Protein AF-A0A2S4Z2F0-F1 (afdb_monomer)

Mean predicted aligned error: 7.44 Å

Foldseek 3Di:
DPPPVPVVLLVVLQCLLPDPPPDPVSLVVLVVQLPDPDLSSLLSSLLSCLSSLNPCSVVSVVSSPDDDPPCPPPVSVVSSVVSVVVVVVVVD

Structure (mmCIF, N/CA/C/O backbone):
data_AF-A0A2S4Z2F0-F1
#
_entry.id   AF-A0A2S4Z2F0-F1
#
loop_
_atom_site.group_PDB
_atom_site.id
_atom_site.type_symbol
_atom_site.label_atom_id
_atom_site.label_alt_id
_atom_site.label_comp_id
_atom_site.label_asym_id
_atom_site.label_entity_id
_atom_site.label_seq_id
_atom_site.pdbx_PDB_ins_code
_atom_site.Cartn_x
_atom_site.Cartn_y
_atom_site.Cartn_z
_atom_site.occupancy
_atom_site.B_iso_or_equiv
_atom_site.auth_seq_id
_atom_site.auth_comp_id
_atom_site.auth_asym_id
_atom_site.auth_atom_id
_atom_site.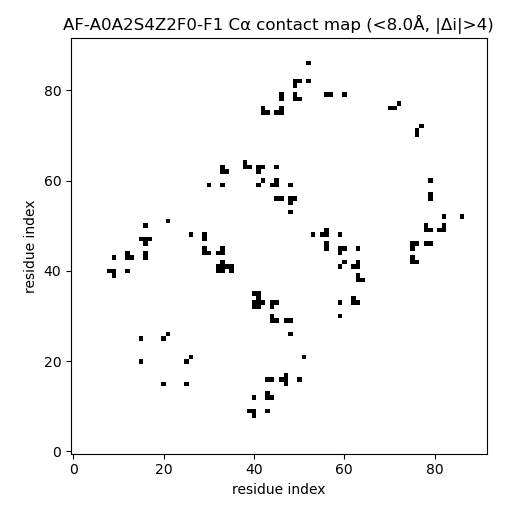pdbx_PDB_model_num
ATOM 1 N N . MET A 1 1 ? 4.920 16.008 -21.155 1.00 41.59 1 MET A N 1
ATOM 2 C CA . MET A 1 1 ? 5.522 16.544 -19.919 1.00 41.59 1 MET A CA 1
ATOM 3 C C . MET A 1 1 ? 4.548 16.240 -18.780 1.00 41.59 1 MET A C 1
ATOM 5 O O . MET A 1 1 ? 3.606 16.991 -18.583 1.00 41.59 1 MET A O 1
ATOM 9 N N . ARG A 1 2 ? 4.665 15.054 -18.165 1.00 45.84 2 ARG A N 1
ATOM 10 C CA . ARG A 1 2 ? 3.788 14.539 -17.086 1.00 45.84 2 ARG A CA 1
ATOM 11 C C . ARG A 1 2 ? 4.635 13.938 -15.948 1.00 45.84 2 ARG A C 1
ATOM 13 O O . ARG A 1 2 ? 4.252 12.963 -15.324 1.00 45.84 2 ARG A O 1
ATOM 20 N N . ASP A 1 3 ? 5.797 14.533 -15.697 1.00 49.78 3 ASP A N 1
ATOM 21 C CA . ASP A 1 3 ? 6.723 14.104 -14.638 1.00 49.78 3 ASP A CA 1
ATOM 22 C C . ASP A 1 3 ? 6.526 14.867 -13.320 1.00 49.78 3 ASP A C 1
ATOM 24 O O . ASP A 1 3 ? 7.070 14.487 -12.290 1.00 49.78 3 ASP A O 1
ATOM 28 N N . THR A 1 4 ? 5.727 15.937 -13.313 1.00 50.56 4 THR A N 1
ATOM 29 C CA . THR A 1 4 ? 5.631 16.839 -12.153 1.00 50.56 4 THR A CA 1
ATOM 30 C C . THR A 1 4 ? 4.771 16.287 -11.006 1.00 50.56 4 THR A C 1
ATOM 32 O O . THR A 1 4 ? 4.918 16.735 -9.875 1.00 50.56 4 THR A O 1
ATOM 35 N N . ASP A 1 5 ? 3.927 15.280 -11.248 1.00 59.84 5 ASP A N 1
ATOM 36 C CA . ASP A 1 5 ? 2.999 14.749 -10.235 1.00 59.84 5 ASP A CA 1
ATOM 37 C C . ASP A 1 5 ? 3.504 13.481 -9.529 1.00 59.84 5 ASP A C 1
ATOM 39 O O . ASP A 1 5 ? 3.086 13.197 -8.410 1.00 59.84 5 ASP A O 1
ATOM 43 N N . LEU A 1 6 ? 4.412 12.711 -10.141 1.00 58.53 6 LEU A N 1
ATOM 44 C CA . LEU A 1 6 ? 4.766 11.380 -9.632 1.00 58.53 6 LEU A CA 1
ATOM 45 C C . LEU A 1 6 ? 5.539 11.454 -8.308 1.00 58.53 6 LEU A C 1
ATOM 47 O O . LEU A 1 6 ? 5.214 10.745 -7.359 1.00 58.53 6 LEU A O 1
ATOM 51 N N . GLY A 1 7 ? 6.534 12.344 -8.232 1.00 60.88 7 GLY A N 1
ATOM 52 C CA . GLY A 1 7 ? 7.349 12.524 -7.028 1.00 60.88 7 GLY A CA 1
ATOM 53 C C . GLY A 1 7 ? 6.564 13.141 -5.870 1.00 60.88 7 GLY A C 1
ATOM 54 O O . GLY A 1 7 ? 6.722 12.723 -4.727 1.00 60.88 7 GLY A O 1
ATOM 55 N N . VAL A 1 8 ? 5.666 14.087 -6.167 1.00 63.88 8 VAL A N 1
ATOM 56 C CA . VAL A 1 8 ? 4.807 14.720 -5.155 1.00 63.88 8 VAL A CA 1
ATOM 57 C C . VAL A 1 8 ? 3.793 13.716 -4.606 1.00 63.88 8 VAL A C 1
ATOM 59 O O . VAL A 1 8 ? 3.606 13.649 -3.394 1.00 63.88 8 VAL A O 1
ATOM 62 N N . ARG A 1 9 ? 3.188 12.885 -5.466 1.00 61.34 9 ARG A N 1
ATOM 63 C CA . ARG A 1 9 ? 2.251 11.835 -5.039 1.00 61.34 9 ARG A CA 1
ATOM 64 C C . ARG A 1 9 ? 2.934 10.718 -4.262 1.00 61.34 9 ARG A C 1
ATOM 66 O O . ARG A 1 9 ? 2.396 10.299 -3.245 1.00 61.34 9 ARG A O 1
ATOM 73 N N . ALA A 1 10 ? 4.115 10.274 -4.692 1.00 64.62 10 ALA A N 1
ATOM 74 C CA . ALA A 1 10 ? 4.880 9.262 -3.967 1.00 64.62 10 ALA A CA 1
ATOM 75 C C . ALA A 1 10 ? 5.311 9.771 -2.581 1.00 64.62 10 ALA A C 1
ATOM 77 O O . ALA A 1 10 ? 5.104 9.082 -1.588 1.00 64.62 10 ALA A O 1
ATOM 78 N N . GLY A 1 11 ? 5.812 11.009 -2.492 1.00 67.31 11 GLY A N 1
ATOM 79 C CA . GLY A 1 11 ? 6.169 11.625 -1.211 1.00 67.31 11 GLY A CA 1
ATOM 80 C C . GLY A 1 11 ? 4.961 11.859 -0.297 1.00 67.31 11 GLY A C 1
ATOM 81 O O . GLY A 1 11 ? 5.047 11.641 0.909 1.00 67.31 11 GLY A O 1
ATOM 82 N N . ALA A 1 12 ? 3.810 12.246 -0.856 1.00 66.00 12 ALA A N 1
ATOM 83 C CA . ALA A 1 12 ? 2.570 12.373 -0.094 1.00 66.00 12 ALA A CA 1
ATOM 84 C C . ALA A 1 12 ? 2.075 11.013 0.423 1.00 66.00 12 ALA A C 1
ATOM 86 O O . ALA A 1 12 ? 1.699 10.910 1.588 1.00 66.00 12 ALA A O 1
ATOM 87 N N . ALA A 1 13 ? 2.115 9.965 -0.404 1.00 64.12 13 ALA A N 1
ATOM 88 C CA . ALA A 1 13 ? 1.730 8.616 -0.002 1.00 64.12 13 ALA A CA 1
ATOM 89 C C . ALA A 1 13 ? 2.660 8.061 1.090 1.00 64.12 13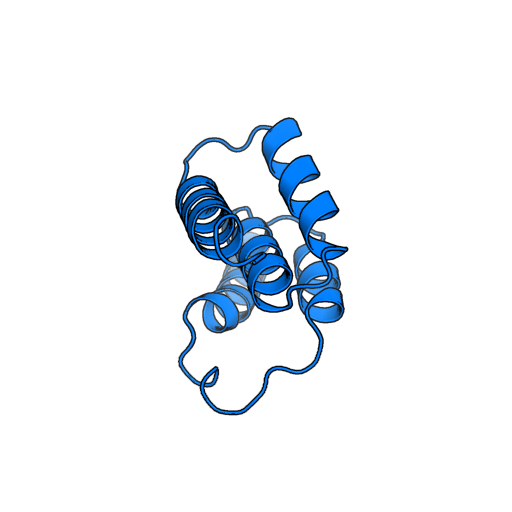 ALA A C 1
ATOM 91 O O . ALA A 1 13 ? 2.170 7.518 2.079 1.00 64.12 13 ALA A O 1
ATOM 92 N N . GLU A 1 14 ? 3.975 8.269 0.973 1.00 67.50 14 GLU A N 1
ATOM 93 C CA . GLU A 1 14 ? 4.952 7.867 1.990 1.00 67.50 14 GLU A CA 1
ATOM 94 C C . GLU A 1 14 ? 4.711 8.610 3.313 1.00 67.50 14 GLU A C 1
ATOM 96 O O . GLU A 1 14 ? 4.526 7.984 4.360 1.00 67.50 14 GLU A O 1
ATOM 101 N N . SER A 1 15 ? 4.565 9.939 3.257 1.00 67.94 15 SER A N 1
ATOM 102 C CA . SER A 1 15 ? 4.292 10.769 4.434 1.00 67.94 15 SER A CA 1
ATOM 103 C C . SER A 1 15 ? 2.970 10.401 5.122 1.00 67.94 15 SER A C 1
ATOM 105 O O . SER A 1 15 ? 2.911 10.295 6.349 1.00 67.94 15 SER A O 1
ATOM 107 N N . LEU A 1 16 ? 1.913 10.124 4.352 1.00 61.09 16 LEU A N 1
ATOM 108 C CA . LEU A 1 16 ? 0.632 9.658 4.888 1.00 61.09 16 LEU A CA 1
ATOM 109 C C . LEU A 1 16 ? 0.722 8.232 5.443 1.00 61.09 16 LEU A C 1
ATOM 111 O O . LEU A 1 16 ? 0.024 7.899 6.399 1.00 61.09 16 LEU A O 1
ATOM 115 N N . SER A 1 17 ? 1.571 7.378 4.876 1.00 60.41 17 SER A N 1
ATOM 116 C CA . SER A 1 17 ? 1.776 6.008 5.349 1.00 60.41 17 SER A CA 1
ATOM 117 C C . SER A 1 17 ? 2.464 5.963 6.719 1.00 60.41 17 SER A C 1
ATOM 119 O O . SER A 1 17 ? 2.164 5.086 7.527 1.00 60.41 17 SER A O 1
ATOM 121 N N . VAL A 1 18 ? 3.340 6.933 6.999 1.00 65.00 18 VAL A N 1
ATOM 122 C CA . VAL A 1 18 ? 4.026 7.098 8.295 1.00 65.00 18 VAL A CA 1
ATOM 123 C C . VAL A 1 18 ? 3.217 7.965 9.277 1.00 65.00 18 VAL A C 1
ATOM 125 O O . VAL A 1 18 ? 3.460 7.937 10.484 1.00 65.00 18 VAL A O 1
ATOM 128 N N . SER A 1 19 ? 2.223 8.714 8.790 1.00 67.31 19 SER A N 1
ATOM 129 C CA . SER A 1 19 ? 1.351 9.543 9.626 1.00 67.31 19 SER A CA 1
ATOM 130 C C . SER A 1 19 ? 0.557 8.715 10.645 1.00 67.31 19 SER A C 1
ATOM 132 O O . SER A 1 19 ? -0.019 7.673 10.330 1.00 67.31 19 SER A O 1
ATOM 134 N N . LEU A 1 20 ? 0.455 9.239 11.871 1.00 63.28 20 LEU A N 1
ATOM 135 C CA . LEU A 1 20 ? -0.434 8.715 12.915 1.00 63.28 20 LEU A CA 1
ATOM 136 C C . LEU A 1 20 ? -1.916 8.994 12.624 1.00 63.28 20 LEU A C 1
ATOM 138 O O . LEU A 1 20 ? -2.775 8.534 13.378 1.00 63.28 20 LEU A O 1
ATOM 142 N N . ASP A 1 21 ? -2.227 9.733 11.553 1.00 67.00 21 ASP A N 1
ATOM 143 C CA . ASP A 1 21 ? -3.604 9.956 11.141 1.00 67.00 21 ASP A CA 1
ATOM 144 C C . ASP A 1 21 ? -4.208 8.666 10.564 1.00 67.00 21 ASP A C 1
ATOM 146 O O . ASP A 1 21 ? -3.897 8.207 9.457 1.00 67.00 21 ASP A O 1
ATOM 150 N N . ARG A 1 22 ? -5.060 8.046 11.383 1.00 69.69 22 ARG A N 1
ATOM 151 C CA . ARG A 1 22 ? -5.796 6.807 11.091 1.00 69.69 22 ARG A CA 1
ATOM 152 C C . ARG A 1 22 ? -7.261 7.092 10.767 1.00 69.69 22 ARG A C 1
ATOM 154 O O . ARG A 1 22 ? -8.128 6.258 11.017 1.00 69.69 22 ARG A O 1
ATOM 161 N N . THR A 1 23 ? -7.556 8.293 10.275 1.00 82.06 23 THR A N 1
ATOM 162 C CA . THR A 1 23 ? -8.920 8.670 9.909 1.00 82.06 23 THR A CA 1
ATOM 163 C C . THR A 1 23 ? -9.451 7.784 8.783 1.00 82.06 23 THR A C 1
ATOM 165 O O . THR A 1 23 ? -8.708 7.283 7.932 1.00 82.06 23 THR A O 1
ATOM 168 N N . ALA A 1 24 ? -10.775 7.614 8.760 1.00 82.81 24 ALA A N 1
ATOM 169 C CA . ALA A 1 24 ? -11.448 6.910 7.674 1.00 82.81 24 ALA A CA 1
ATOM 170 C C . ALA A 1 24 ? -11.151 7.574 6.317 1.00 82.81 24 ALA A C 1
ATOM 172 O O . ALA A 1 24 ? -10.869 6.875 5.357 1.00 82.81 24 ALA A O 1
ATOM 173 N N . ALA A 1 25 ? -11.107 8.910 6.257 1.00 84.75 25 ALA A N 1
ATOM 174 C CA . ALA A 1 25 ? -10.810 9.652 5.030 1.00 84.75 25 ALA A CA 1
ATOM 175 C C . ALA A 1 25 ? -9.432 9.309 4.438 1.00 84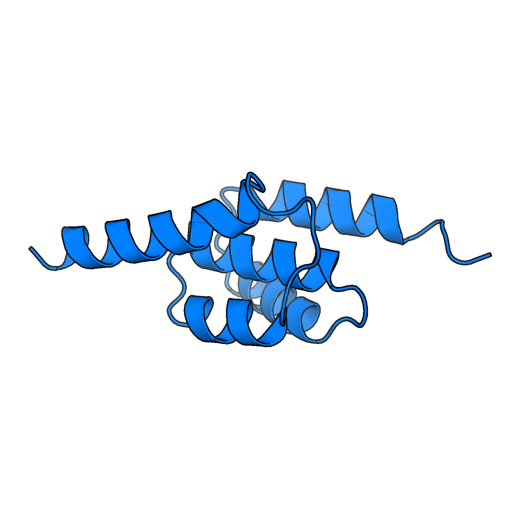.75 25 ALA A C 1
ATOM 177 O O . ALA A 1 25 ? -9.314 9.109 3.233 1.00 84.75 25 ALA A O 1
ATOM 178 N N . VAL A 1 26 ? -8.400 9.195 5.280 1.00 84.12 26 VAL A N 1
ATOM 179 C CA . VAL A 1 26 ? -7.062 8.773 4.838 1.00 84.12 26 VAL A CA 1
ATOM 180 C C . VAL A 1 26 ? -7.070 7.321 4.360 1.00 84.12 26 VAL A C 1
ATOM 182 O O . VAL A 1 26 ? -6.425 6.998 3.367 1.00 84.12 26 VAL A O 1
ATOM 185 N N . THR A 1 27 ? -7.829 6.452 5.028 1.00 88.12 27 THR A N 1
ATOM 186 C CA . THR A 1 27 ? -7.965 5.050 4.612 1.00 88.12 27 THR A CA 1
ATOM 187 C C . THR A 1 27 ? -8.639 4.937 3.244 1.00 88.12 27 THR A C 1
ATOM 189 O O . THR A 1 27 ? -8.126 4.233 2.381 1.00 88.12 27 THR A O 1
ATOM 192 N N . GLU A 1 28 ? -9.726 5.674 3.009 1.00 90.00 28 GLU A N 1
ATOM 193 C CA . GLU A 1 28 ? -10.409 5.696 1.709 1.00 90.00 28 GLU A CA 1
ATOM 194 C C . GLU A 1 28 ? -9.511 6.259 0.600 1.00 90.00 28 GLU A C 1
ATOM 196 O O . GLU A 1 28 ? -9.439 5.678 -0.478 1.00 90.00 28 GLU A O 1
ATOM 201 N N . ALA A 1 29 ? -8.717 7.297 0.885 1.00 90.62 29 ALA A N 1
ATOM 202 C CA . ALA A 1 29 ? -7.747 7.817 -0.079 1.00 90.62 29 ALA A CA 1
ATOM 203 C C . ALA A 1 29 ? -6.700 6.766 -0.503 1.00 90.62 29 ALA A C 1
ATOM 205 O O . ALA A 1 29 ? -6.281 6.745 -1.659 1.00 90.62 29 ALA A O 1
ATOM 206 N N . PHE A 1 30 ? -6.280 5.871 0.400 1.00 91.75 30 PHE A N 1
ATOM 207 C CA . PHE A 1 30 ? -5.407 4.758 0.013 1.00 91.75 30 PHE A CA 1
ATOM 208 C C . PHE A 1 30 ? -6.121 3.731 -0.853 1.00 91.75 30 PHE A C 1
ATOM 210 O O . PHE A 1 30 ? -5.506 3.207 -1.774 1.00 91.75 30 PHE A O 1
ATOM 217 N N . LEU A 1 31 ? -7.395 3.445 -0.591 1.00 93.62 31 LEU A N 1
ATOM 218 C CA . LEU A 1 31 ? -8.159 2.518 -1.426 1.00 93.62 31 LEU A CA 1
ATOM 219 C C . LEU A 1 31 ? -8.310 3.050 -2.848 1.00 93.62 31 LEU A C 1
ATOM 221 O O . LEU A 1 31 ? -8.110 2.284 -3.784 1.00 93.62 31 LEU A O 1
ATOM 225 N N . ASP A 1 32 ? -8.573 4.347 -3.002 1.00 93.69 32 ASP A N 1
ATOM 226 C CA . ASP A 1 32 ? -8.636 4.995 -4.315 1.00 93.69 32 ASP A CA 1
ATOM 227 C C . ASP A 1 32 ? -7.295 4.874 -5.062 1.00 93.69 32 ASP A C 1
ATOM 229 O O . ASP A 1 32 ? -7.259 4.610 -6.264 1.00 93.69 32 ASP A O 1
ATOM 233 N N . LEU A 1 33 ? -6.168 4.995 -4.347 1.00 93.38 33 LEU A N 1
ATOM 234 C CA . LEU A 1 33 ? -4.829 4.819 -4.921 1.00 93.38 33 LEU A CA 1
ATOM 235 C C . LEU A 1 33 ? -4.528 3.381 -5.364 1.00 93.38 33 LEU A C 1
ATOM 237 O O . LEU A 1 33 ? -3.614 3.190 -6.166 1.00 93.38 33 LEU A O 1
ATOM 241 N N . LEU A 1 34 ? -5.269 2.371 -4.893 1.00 95.44 34 LEU A N 1
ATOM 242 C CA . LEU A 1 34 ? -5.103 0.991 -5.366 1.00 95.44 34 LEU A CA 1
ATOM 243 C C . LEU A 1 34 ? -5.583 0.794 -6.807 1.00 95.44 34 LEU A C 1
ATOM 245 O O . LEU A 1 34 ? -5.247 -0.226 -7.405 1.00 95.44 34 LEU A O 1
ATOM 249 N N . ASP A 1 35 ? -6.333 1.746 -7.361 1.00 94.44 35 ASP A N 1
ATOM 250 C CA . ASP A 1 35 ? -6.807 1.722 -8.746 1.00 94.44 35 ASP A CA 1
ATOM 251 C C . ASP A 1 35 ? -6.009 2.682 -9.658 1.00 94.44 35 ASP A C 1
ATOM 253 O O . ASP A 1 35 ? -6.333 2.834 -10.836 1.00 94.44 35 ASP A O 1
ATOM 257 N N . ASP A 1 36 ? -4.941 3.312 -9.147 1.00 94.50 36 ASP A N 1
ATOM 258 C CA . ASP A 1 36 ? -4.040 4.164 -9.936 1.00 94.50 36 ASP A CA 1
ATOM 259 C C . ASP A 1 36 ? -3.192 3.318 -10.901 1.00 94.50 36 ASP A C 1
ATOM 261 O O . ASP A 1 36 ? -2.745 2.225 -10.550 1.00 94.50 36 ASP A O 1
ATOM 265 N N . ASP A 1 37 ? -2.915 3.823 -12.107 1.00 92.94 37 ASP A N 1
ATOM 266 C CA . ASP A 1 37 ? -2.099 3.133 -13.117 1.00 92.94 37 ASP A CA 1
ATOM 267 C C . ASP A 1 37 ? -0.650 2.893 -12.649 1.00 92.94 37 ASP A C 1
ATOM 269 O O . ASP A 1 37 ? 0.001 1.926 -13.065 1.00 92.94 37 ASP A O 1
ATOM 273 N N . ASN A 1 38 ? -0.135 3.732 -11.747 1.00 93.06 38 ASN A N 1
ATOM 274 C CA . ASN A 1 3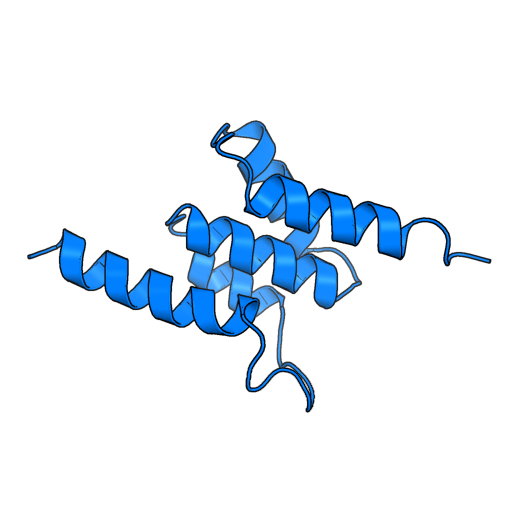8 ? 1.218 3.627 -11.226 1.00 93.06 38 ASN A CA 1
ATOM 275 C C . ASN A 1 38 ? 1.338 2.535 -10.147 1.00 93.06 38 ASN A C 1
ATOM 277 O O . ASN A 1 38 ? 0.902 2.699 -9.007 1.00 93.06 38 ASN A O 1
ATOM 281 N N . GLN A 1 39 ? 2.047 1.450 -10.477 1.00 94.06 39 GLN A N 1
ATOM 282 C CA . GLN A 1 39 ? 2.299 0.329 -9.563 1.00 94.06 39 GLN A CA 1
ATOM 283 C C . GLN A 1 39 ? 2.973 0.751 -8.247 1.00 94.06 39 GLN A C 1
ATOM 285 O O . GLN A 1 39 ? 2.682 0.164 -7.206 1.00 94.06 39 GLN A O 1
ATOM 290 N N . LEU A 1 40 ? 3.832 1.776 -8.263 1.00 91.62 40 LEU A N 1
ATOM 291 C CA . LEU A 1 40 ? 4.462 2.276 -7.040 1.00 91.62 40 LEU A CA 1
ATOM 292 C C . LEU A 1 40 ? 3.439 2.910 -6.097 1.00 91.62 40 LEU A C 1
ATOM 294 O O . LEU A 1 40 ? 3.525 2.684 -4.895 1.00 91.62 40 LEU A O 1
ATOM 298 N N . LEU A 1 41 ? 2.460 3.654 -6.626 1.00 91.00 41 LEU A N 1
ATOM 299 C CA . LEU A 1 41 ? 1.397 4.251 -5.811 1.00 91.00 41 LEU A CA 1
ATOM 300 C C . LEU A 1 41 ? 0.472 3.178 -5.236 1.00 91.00 41 LEU A C 1
ATOM 302 O O . LEU A 1 41 ? 0.162 3.231 -4.046 1.00 91.00 41 LEU A O 1
ATOM 306 N N . ARG A 1 42 ? 0.130 2.153 -6.028 1.00 96.25 42 ARG A N 1
ATOM 307 C CA . ARG A 1 42 ? -0.599 0.984 -5.513 1.00 96.25 42 ARG A CA 1
ATOM 308 C C . ARG A 1 42 ? 0.174 0.296 -4.383 1.00 96.25 42 ARG A C 1
ATOM 310 O O . ARG A 1 42 ? -0.412 -0.056 -3.363 1.00 96.25 42 ARG A O 1
ATOM 317 N N . LEU A 1 43 ? 1.494 0.135 -4.532 1.00 95.19 43 LEU A N 1
ATOM 318 C CA . LEU A 1 43 ? 2.346 -0.487 -3.512 1.00 95.19 43 LEU A CA 1
ATOM 319 C C . LEU A 1 43 ? 2.443 0.356 -2.231 1.00 95.19 43 LEU A C 1
ATOM 321 O O . LEU A 1 43 ? 2.393 -0.202 -1.135 1.00 95.19 43 LEU A O 1
ATOM 325 N N . GLU A 1 44 ? 2.550 1.683 -2.344 1.00 93.44 44 GLU A N 1
ATOM 326 C CA . GLU A 1 44 ? 2.509 2.578 -1.177 1.00 93.44 44 GLU A CA 1
ATOM 327 C C . GLU A 1 44 ? 1.174 2.475 -0.435 1.00 93.44 44 GLU A C 1
ATOM 329 O O . GLU A 1 44 ? 1.158 2.372 0.792 1.00 93.44 44 GLU A O 1
ATOM 334 N N . ALA A 1 45 ? 0.057 2.441 -1.166 1.00 94.44 45 ALA A N 1
ATOM 335 C CA . ALA A 1 45 ? -1.270 2.281 -0.584 1.00 94.44 45 ALA A CA 1
ATOM 336 C C . ALA A 1 45 ? -1.428 0.933 0.139 1.00 94.44 45 ALA A C 1
ATOM 338 O O . ALA A 1 45 ? -1.875 0.900 1.287 1.00 94.44 45 ALA A O 1
ATOM 339 N N . ALA A 1 46 ? -0.994 -0.172 -0.474 1.00 96.75 46 ALA A N 1
ATOM 340 C CA . ALA A 1 46 ? -1.024 -1.491 0.160 1.00 96.75 46 ALA A CA 1
ATOM 341 C C . ALA A 1 46 ? -0.173 -1.536 1.443 1.00 96.75 46 ALA A C 1
ATOM 343 O O . ALA A 1 46 ? -0.632 -2.011 2.483 1.00 96.75 46 ALA A O 1
ATOM 344 N N . CYS A 1 47 ? 1.027 -0.952 1.405 1.00 93.88 47 CYS A N 1
ATOM 345 C CA . CYS A 1 47 ? 1.892 -0.798 2.574 1.00 93.88 47 CYS A CA 1
ATOM 346 C C . CYS A 1 47 ? 1.234 0.043 3.681 1.00 93.88 47 CYS A C 1
ATOM 348 O O . CYS A 1 47 ? 1.279 -0.311 4.862 1.00 93.88 47 CYS A O 1
A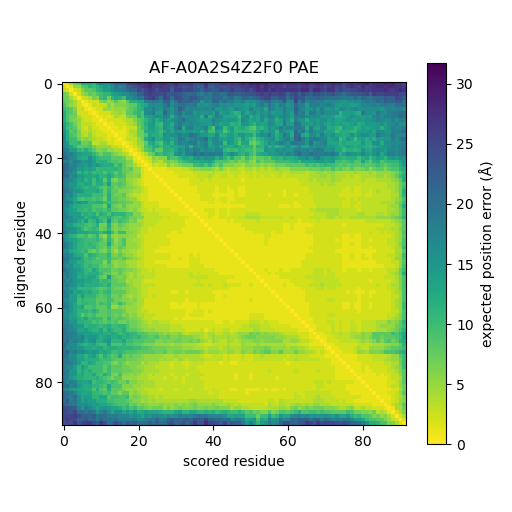TOM 350 N N . ALA A 1 48 ? 0.580 1.146 3.313 1.00 92.19 48 ALA A N 1
ATOM 351 C CA . ALA A 1 48 ? -0.111 2.026 4.247 1.00 92.19 48 ALA A CA 1
ATOM 352 C C . ALA A 1 48 ? -1.297 1.344 4.947 1.00 92.19 48 ALA A C 1
ATOM 354 O O . ALA A 1 48 ? -1.531 1.606 6.132 1.00 92.19 48 ALA A O 1
ATOM 355 N N . LEU A 1 49 ? -2.019 0.467 4.243 1.00 93.75 49 LEU A N 1
ATOM 356 C CA . LEU A 1 49 ? -3.085 -0.366 4.806 1.00 93.75 49 LEU A CA 1
ATOM 357 C C . LEU A 1 49 ? -2.514 -1.445 5.737 1.00 93.75 49 LEU A C 1
ATOM 359 O O . LEU A 1 49 ? -3.010 -1.606 6.854 1.00 93.75 49 LEU A O 1
ATOM 363 N N . ALA A 1 50 ? -1.408 -2.087 5.347 1.00 94.12 50 ALA A N 1
ATOM 364 C CA . ALA A 1 50 ? -0.712 -3.075 6.172 1.00 94.12 50 ALA A CA 1
ATOM 365 C C . ALA A 1 50 ? -0.260 -2.493 7.516 1.00 94.12 50 ALA A C 1
ATOM 367 O O . ALA A 1 50 ? -0.505 -3.087 8.564 1.00 94.12 50 ALA A O 1
ATOM 368 N N . ARG A 1 51 ? 0.359 -1.304 7.509 1.00 90.06 51 ARG A N 1
ATOM 369 C CA . ARG A 1 51 ? 0.805 -0.586 8.722 1.00 90.06 51 ARG A CA 1
ATOM 370 C C . ARG A 1 51 ? -0.334 -0.194 9.663 1.00 90.06 51 ARG A C 1
ATOM 372 O O . ARG A 1 51 ? -0.092 0.044 10.844 1.00 90.06 51 ARG A O 1
ATOM 379 N N . ARG A 1 52 ? -1.555 -0.089 9.137 1.00 88.50 52 ARG A N 1
ATOM 380 C CA . ARG A 1 52 ? -2.777 0.218 9.895 1.00 88.50 52 ARG A CA 1
ATOM 381 C C . ARG A 1 52 ? -3.532 -1.032 10.340 1.00 88.50 52 ARG A C 1
ATOM 383 O O . ARG A 1 52 ? -4.569 -0.894 10.980 1.00 88.50 52 ARG A O 1
ATOM 390 N N . ASP A 1 53 ? -3.027 -2.213 9.988 1.00 90.75 53 ASP A N 1
ATOM 391 C CA . ASP A 1 53 ? -3.677 -3.502 10.206 1.00 90.75 53 ASP A CA 1
ATOM 392 C C . ASP A 1 53 ? -5.085 -3.581 9.584 1.00 90.75 53 ASP A C 1
ATOM 394 O O . ASP A 1 53 ? -5.966 -4.295 10.070 1.00 90.75 53 ASP A O 1
ATOM 398 N N . ASP A 1 54 ? -5.292 -2.874 8.463 1.00 91.62 54 ASP A N 1
ATOM 399 C CA . ASP A 1 54 ? -6.568 -2.877 7.748 1.00 91.62 54 ASP A CA 1
ATOM 400 C C . ASP A 1 54 ? -6.858 -4.291 7.198 1.00 91.62 54 ASP A C 1
ATOM 402 O O . ASP A 1 54 ? -5.970 -4.939 6.622 1.00 91.62 54 ASP A O 1
ATOM 406 N N . PRO A 1 55 ? -8.086 -4.817 7.354 1.00 92.31 55 PRO A N 1
ATOM 407 C CA . PRO A 1 55 ? -8.442 -6.152 6.872 1.00 92.31 55 PRO A CA 1
ATOM 408 C C . PRO A 1 55 ? -8.349 -6.307 5.347 1.00 92.31 55 PRO A C 1
ATOM 410 O O . PRO A 1 55 ? -8.268 -7.431 4.861 1.00 92.31 55 PRO A O 1
ATOM 413 N N . ARG A 1 56 ? -8.337 -5.209 4.583 1.00 94.94 56 ARG A N 1
ATOM 414 C CA . ARG A 1 56 ? -8.214 -5.213 3.116 1.00 94.94 56 ARG A CA 1
ATOM 415 C C . ARG A 1 56 ? -6.764 -5.302 2.636 1.00 94.94 56 ARG A C 1
ATOM 417 O O . ARG A 1 56 ? -6.533 -5.276 1.432 1.00 94.94 56 ARG A O 1
ATOM 424 N N . THR A 1 57 ? -5.793 -5.422 3.545 1.00 95.62 57 THR A N 1
ATOM 425 C CA . THR A 1 57 ? -4.359 -5.472 3.214 1.00 95.62 57 THR A CA 1
ATOM 426 C C . THR A 1 57 ? -4.033 -6.545 2.174 1.00 95.62 57 THR A C 1
ATOM 428 O O . THR A 1 57 ? -3.354 -6.245 1.197 1.00 95.62 57 THR A O 1
ATOM 431 N N . ASP A 1 58 ? -4.541 -7.770 2.324 1.00 96.62 58 ASP A N 1
ATOM 432 C CA . ASP A 1 58 ? -4.241 -8.849 1.370 1.00 96.62 58 ASP A CA 1
ATOM 433 C C . ASP A 1 58 ? -4.755 -8.524 -0.042 1.00 96.62 58 ASP A C 1
ATOM 435 O O . ASP A 1 58 ? -3.997 -8.589 -1.010 1.00 96.62 58 ASP A O 1
ATOM 439 N N . GLN A 1 59 ? -5.998 -8.045 -0.148 1.00 96.81 59 GLN A N 1
ATOM 440 C CA . GLN A 1 59 ? -6.576 -7.590 -1.416 1.00 96.81 59 GLN A CA 1
ATOM 441 C C . GLN A 1 59 ? -5.800 -6.402 -2.012 1.00 96.81 59 GLN A C 1
ATOM 443 O O . GLN A 1 59 ? -5.689 -6.269 -3.231 1.00 96.81 59 GLN A O 1
ATOM 448 N N . ALA A 1 60 ? -5.255 -5.525 -1.169 1.00 96.94 60 ALA A N 1
ATOM 449 C CA . ALA A 1 60 ? -4.463 -4.393 -1.624 1.00 96.94 60 ALA A CA 1
ATOM 450 C C . ALA A 1 60 ? -3.168 -4.849 -2.311 1.00 96.94 60 ALA A C 1
ATOM 452 O O . ALA A 1 60 ? -2.871 -4.373 -3.405 1.00 96.94 60 ALA A O 1
ATOM 453 N N . TYR A 1 61 ? -2.438 -5.813 -1.736 1.00 96.56 61 TYR A N 1
ATOM 454 C CA . TYR A 1 61 ? -1.241 -6.375 -2.379 1.00 96.56 61 TYR A CA 1
ATOM 455 C C . TYR A 1 61 ? -1.565 -7.152 -3.660 1.00 96.56 61 TYR A C 1
ATOM 457 O O . TYR A 1 61 ? -0.784 -7.102 -4.609 1.00 96.56 61 TYR A O 1
ATOM 465 N N . GLU A 1 62 ? -2.732 -7.795 -3.753 1.00 96.69 62 GLU A N 1
ATOM 466 C CA . GLU A 1 62 ? -3.195 -8.391 -5.015 1.00 96.69 62 GLU A CA 1
ATOM 467 C C . GLU A 1 62 ? -3.366 -7.334 -6.119 1.00 96.69 62 GLU A C 1
ATOM 469 O O . GLU A 1 62 ? -2.952 -7.563 -7.258 1.00 96.69 62 GLU A O 1
ATOM 474 N N . ARG A 1 63 ? -3.905 -6.149 -5.789 1.00 96.50 63 ARG A N 1
ATOM 475 C CA . ARG A 1 63 ? -4.063 -5.028 -6.739 1.00 96.50 63 ARG A CA 1
ATOM 476 C C . ARG A 1 63 ? -2.738 -4.390 -7.166 1.00 96.50 63 ARG A C 1
ATOM 478 O O . ARG A 1 63 ? -2.651 -3.830 -8.260 1.00 96.50 63 ARG A O 1
ATOM 485 N N . VAL A 1 64 ? -1.679 -4.492 -6.361 1.00 96.81 64 VAL A N 1
ATOM 486 C CA . VAL A 1 64 ? -0.325 -4.084 -6.788 1.00 96.81 64 VAL A CA 1
ATOM 487 C C . VAL A 1 64 ? 0.131 -4.918 -7.989 1.00 96.81 64 VAL A C 1
ATOM 489 O O . VAL A 1 64 ? 0.723 -4.383 -8.937 1.00 96.81 64 VAL A O 1
ATOM 492 N N . GLY A 1 65 ? -0.196 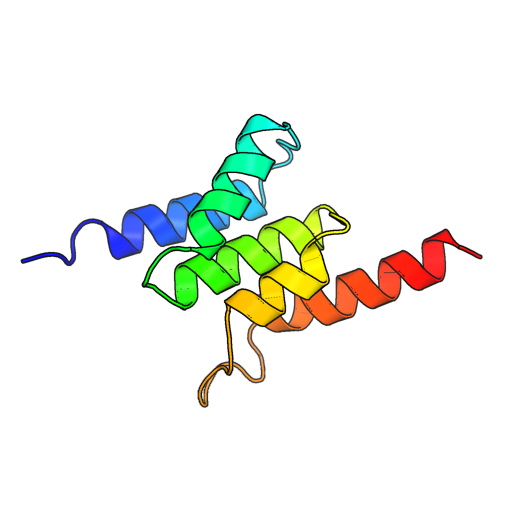-6.211 -7.972 1.00 94.62 65 GLY A N 1
ATOM 493 C CA . GLY A 1 65 ? 0.247 -7.180 -8.964 1.00 94.62 65 GLY A CA 1
ATOM 494 C C . GLY A 1 65 ? 1.718 -7.585 -8.787 1.00 94.62 65 GLY A C 1
ATOM 495 O O . GLY A 1 65 ? 2.374 -7.180 -7.826 1.00 94.62 65 GLY A O 1
ATOM 496 N N . PRO A 1 66 ? 2.257 -8.403 -9.708 1.00 94.25 66 PRO A N 1
ATOM 497 C CA . PRO A 1 66 ? 3.627 -8.894 -9.617 1.00 94.25 66 PRO A CA 1
ATOM 498 C C . PRO A 1 66 ? 4.633 -7.743 -9.723 1.00 94.25 66 PRO A C 1
ATOM 500 O O . PRO A 1 66 ? 4.588 -6.941 -10.660 1.00 94.25 66 PRO A O 1
ATOM 503 N N . LEU A 1 67 ? 5.552 -7.681 -8.762 1.00 92.00 67 LEU A N 1
ATOM 504 C CA . LEU A 1 67 ? 6.654 -6.726 -8.753 1.00 92.00 67 LEU A CA 1
ATOM 505 C C . LEU A 1 67 ? 7.834 -7.275 -9.561 1.00 92.00 67 LEU A C 1
ATOM 507 O O . LEU A 1 67 ? 8.092 -8.480 -9.577 1.00 92.00 67 LEU A O 1
ATOM 511 N N . GLY A 1 68 ? 8.525 -6.379 -10.263 1.00 89.31 68 GLY A N 1
ATOM 512 C CA . GLY A 1 68 ? 9.728 -6.713 -11.018 1.00 89.31 68 GLY A CA 1
ATOM 513 C C . GLY A 1 68 ? 10.958 -6.936 -10.127 1.00 89.31 68 GLY A C 1
ATOM 514 O O . GLY A 1 68 ? 10.879 -6.788 -8.906 1.00 89.31 68 GLY A O 1
ATOM 515 N N . PRO A 1 69 ? 12.115 -7.256 -10.732 1.00 88.06 69 PRO A N 1
ATOM 516 C CA . PRO A 1 69 ? 13.384 -7.305 -10.010 1.00 88.06 69 PRO A CA 1
ATOM 517 C C . PRO A 1 69 ? 13.711 -5.942 -9.380 1.00 88.06 69 P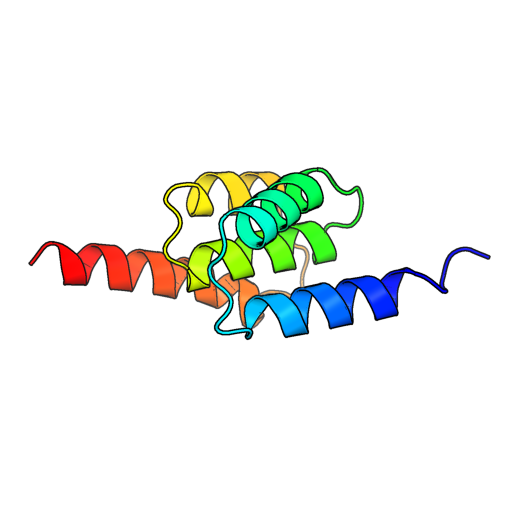RO A C 1
ATOM 519 O O . PRO A 1 69 ? 13.438 -4.899 -9.979 1.00 88.06 69 PRO A O 1
ATOM 522 N N . GLY A 1 70 ? 14.309 -5.951 -8.189 1.00 86.06 70 GLY A N 1
ATOM 523 C CA . GLY A 1 70 ? 14.641 -4.759 -7.398 1.00 86.06 70 GLY A CA 1
ATOM 524 C C . GLY A 1 70 ? 13.696 -4.475 -6.223 1.00 86.06 70 GLY A C 1
ATOM 525 O O . GLY A 1 70 ? 13.937 -3.530 -5.475 1.00 86.06 70 GLY A O 1
ATOM 526 N N . PHE A 1 71 ? 12.635 -5.269 -6.049 1.00 88.50 71 PHE A N 1
ATOM 527 C CA . PHE A 1 71 ? 11.700 -5.164 -4.920 1.00 88.50 71 PHE A CA 1
ATOM 528 C C . PHE A 1 71 ? 11.930 -6.222 -3.831 1.00 88.50 71 PHE A C 1
ATOM 530 O O . PHE A 1 71 ? 11.157 -6.295 -2.877 1.00 88.50 71 PHE A O 1
ATOM 537 N N . GLU A 1 72 ? 12.976 -7.041 -3.958 1.00 85.81 72 GLU A N 1
ATOM 538 C CA . GLU A 1 72 ? 13.264 -8.163 -3.058 1.00 85.81 72 GLU A CA 1
ATOM 539 C C . GLU A 1 72 ? 13.454 -7.696 -1.608 1.00 85.81 72 GLU A C 1
ATOM 541 O O . GLU A 1 72 ? 12.928 -8.317 -0.686 1.00 85.81 72 GLU A O 1
ATOM 546 N N . ASP A 1 73 ? 14.133 -6.560 -1.430 1.00 84.81 73 ASP A N 1
ATOM 547 C CA . ASP A 1 73 ? 14.387 -5.926 -0.132 1.00 84.81 73 ASP A CA 1
ATOM 548 C C . ASP A 1 73 ? 13.504 -4.686 0.102 1.00 84.81 73 ASP A C 1
ATOM 550 O O . ASP A 1 73 ? 13.766 -3.879 1.001 1.00 84.81 73 ASP A O 1
ATOM 554 N N . ASP A 1 74 ? 12.454 -4.487 -0.705 1.00 88.56 74 ASP A N 1
ATOM 555 C CA . ASP A 1 74 ? 11.596 -3.317 -0.551 1.00 88.56 74 ASP A CA 1
ATOM 556 C C . ASP A 1 74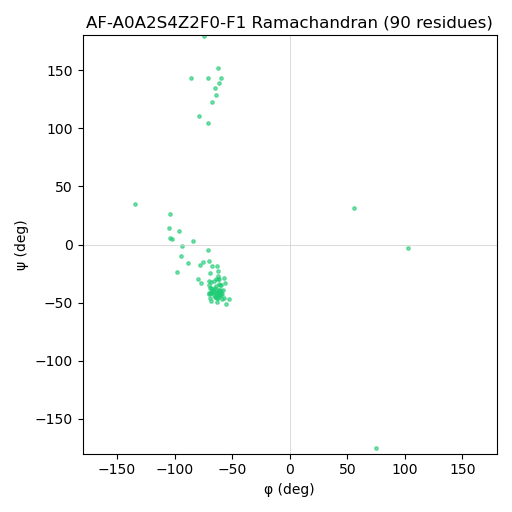 ? 10.826 -3.405 0.773 1.00 88.56 74 ASP A C 1
ATOM 558 O O . ASP A 1 74 ? 10.070 -4.340 1.066 1.00 88.56 74 ASP A O 1
ATOM 562 N N . HIS A 1 75 ? 11.017 -2.381 1.596 1.00 86.69 75 HIS A N 1
ATOM 563 C CA . HIS A 1 75 ? 10.388 -2.282 2.901 1.00 86.69 75 HIS A CA 1
ATOM 564 C C . HIS A 1 75 ? 8.849 -2.348 2.831 1.00 86.69 75 HIS A C 1
ATOM 566 O O . HIS A 1 75 ? 8.226 -2.858 3.761 1.00 86.69 75 HIS A O 1
ATOM 572 N N . ARG A 1 76 ? 8.230 -1.901 1.729 1.00 90.62 76 ARG A N 1
ATOM 573 C CA . ARG A 1 76 ? 6.780 -1.969 1.489 1.00 90.62 76 ARG A CA 1
ATOM 574 C C . ARG A 1 76 ? 6.314 -3.392 1.265 1.00 90.62 76 ARG A C 1
ATOM 576 O O . ARG A 1 76 ? 5.229 -3.743 1.707 1.00 90.62 76 ARG A O 1
ATOM 583 N N . VAL A 1 77 ? 7.130 -4.229 0.633 1.00 92.06 77 VAL A N 1
ATOM 584 C CA . VAL A 1 77 ? 6.850 -5.666 0.497 1.00 92.06 77 VAL A CA 1
ATOM 585 C C . VAL A 1 77 ? 6.988 -6.348 1.857 1.00 92.06 77 VAL A C 1
ATOM 587 O O . VAL A 1 77 ? 6.132 -7.135 2.259 1.00 92.06 77 VAL A O 1
ATOM 590 N N . SER A 1 78 ? 8.013 -5.972 2.625 1.00 90.75 78 SER A N 1
ATOM 591 C CA . SER A 1 78 ? 8.234 -6.497 3.978 1.00 90.75 78 SER A CA 1
ATOM 592 C C . SER A 1 78 ? 7.096 -6.173 4.958 1.00 90.75 78 SER A C 1
ATOM 594 O O . SER A 1 78 ? 6.842 -6.951 5.881 1.00 90.75 78 SER A O 1
ATOM 596 N N . GLU A 1 79 ? 6.381 -5.056 4.777 1.00 92.06 79 GLU A N 1
ATOM 597 C CA . GLU A 1 79 ? 5.228 -4.714 5.623 1.00 92.06 79 GLU A CA 1
ATOM 598 C C . GLU A 1 79 ? 4.071 -5.712 5.511 1.00 92.06 79 GLU A C 1
ATOM 600 O O . GLU A 1 79 ? 3.396 -5.952 6.514 1.00 92.06 79 GLU A O 1
ATOM 605 N N . HIS A 1 80 ? 3.883 -6.372 4.362 1.00 94.31 80 HIS A N 1
ATOM 606 C CA . HIS A 1 80 ? 2.872 -7.427 4.222 1.00 94.31 80 HIS A CA 1
ATOM 607 C C . HIS A 1 80 ? 3.147 -8.589 5.180 1.00 94.31 80 HIS A C 1
ATOM 609 O O . HIS A 1 80 ? 2.266 -9.056 5.903 1.00 94.31 80 HIS A O 1
ATOM 615 N N . TRP A 1 81 ? 4.412 -9.004 5.256 1.00 91.94 81 TRP A N 1
ATOM 616 C CA . TRP A 1 81 ? 4.861 -10.025 6.198 1.00 91.94 81 TRP A CA 1
ATOM 617 C C . TRP A 1 81 ? 4.659 -9.600 7.654 1.00 91.94 81 TRP A C 1
ATOM 619 O O . TRP A 1 81 ? 4.209 -10.403 8.477 1.00 91.94 81 TRP A O 1
ATOM 629 N N . ARG A 1 82 ? 4.961 -8.338 7.982 1.00 91.12 82 ARG A N 1
ATOM 630 C CA . ARG A 1 82 ? 4.778 -7.794 9.338 1.00 91.12 82 ARG A CA 1
ATOM 631 C C . ARG A 1 82 ? 3.307 -7.738 9.743 1.00 91.12 82 ARG A C 1
ATOM 633 O O . ARG A 1 82 ? 2.995 -8.105 10.872 1.00 91.12 82 ARG A O 1
ATOM 640 N N . TYR A 1 83 ? 2.420 -7.349 8.831 1.00 93.50 83 TYR A N 1
ATOM 641 C CA . TYR A 1 83 ? 0.968 -7.403 9.024 1.00 93.50 83 TYR A CA 1
ATOM 642 C C . TYR A 1 83 ? 0.501 -8.814 9.399 1.00 93.50 83 TYR A C 1
ATOM 644 O O . TYR A 1 83 ? -0.139 -9.016 10.432 1.00 93.50 83 TYR A O 1
ATOM 652 N N . HIS A 1 84 ? 0.910 -9.819 8.620 1.00 92.94 84 HIS A N 1
ATOM 653 C CA . HIS A 1 84 ? 0.584 -11.221 8.895 1.00 92.94 84 HIS A CA 1
ATOM 654 C C . HIS A 1 84 ? 1.128 -11.703 10.240 1.00 92.94 84 HIS A C 1
ATOM 656 O O . HIS A 1 84 ? 0.511 -12.534 10.905 1.00 92.94 84 HIS A O 1
ATOM 662 N N . TRP A 1 85 ? 2.295 -11.215 10.652 1.00 90.88 85 TRP A N 1
ATOM 663 C CA . TRP A 1 85 ? 2.851 -11.537 11.962 1.00 90.88 85 TRP A CA 1
ATOM 664 C C . TRP A 1 85 ? 2.027 -10.913 13.098 1.00 90.88 85 TRP A C 1
ATOM 666 O O . TRP A 1 85 ? 1.608 -11.644 13.995 1.00 90.88 85 TRP A O 1
ATOM 676 N N . ARG A 1 86 ? 1.697 -9.614 13.011 1.00 91.00 86 ARG A N 1
ATO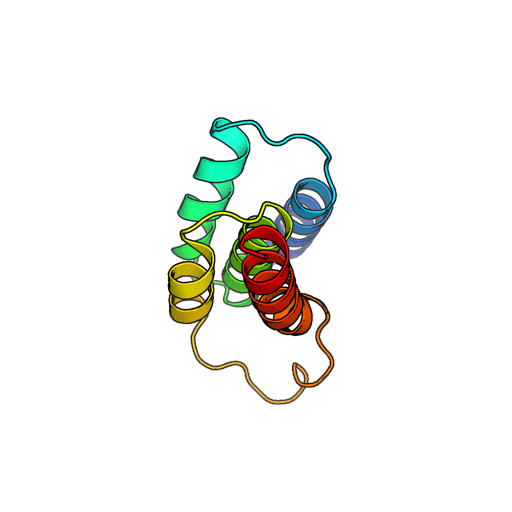M 677 C CA . ARG A 1 86 ? 0.864 -8.909 14.006 1.00 91.00 86 ARG A CA 1
ATOM 678 C C . ARG A 1 86 ? -0.502 -9.571 14.187 1.00 91.00 86 ARG A C 1
ATOM 680 O O . ARG A 1 86 ? -0.887 -9.886 15.313 1.00 91.00 86 ARG A O 1
ATOM 687 N N . ARG A 1 87 ? -1.181 -9.917 13.087 1.00 87.56 87 ARG A N 1
ATOM 688 C CA . ARG A 1 87 ? -2.484 -10.605 13.134 1.00 87.56 87 ARG A CA 1
ATOM 689 C C . ARG A 1 87 ? -2.450 -11.975 13.806 1.00 87.56 87 ARG A C 1
ATOM 691 O O . ARG A 1 87 ? -3.455 -12.396 14.370 1.00 87.56 87 ARG A O 1
ATOM 698 N N . ARG A 1 88 ? -1.322 -12.688 13.741 1.00 86.94 88 ARG A N 1
ATOM 699 C CA . ARG A 1 88 ? -1.159 -13.970 14.445 1.00 86.94 88 ARG A CA 1
ATOM 700 C C . ARG A 1 88 ? -0.906 -13.775 15.937 1.00 86.94 88 ARG A C 1
ATOM 702 O O . ARG A 1 88 ? -1.339 -14.609 16.721 1.00 86.94 88 ARG A O 1
ATOM 709 N N . THR A 1 89 ? -0.226 -12.697 16.326 1.00 79.81 89 THR A N 1
ATOM 710 C CA . THR A 1 89 ? 0.075 -12.403 17.736 1.00 79.81 89 THR A CA 1
ATOM 711 C C . THR A 1 89 ? -1.099 -11.792 18.499 1.00 79.81 89 THR A C 1
ATOM 713 O O . THR A 1 89 ? -1.215 -12.024 19.693 1.00 79.81 89 THR A O 1
ATOM 716 N N . GLU A 1 90 ? -1.990 -11.052 17.834 1.00 66.19 90 GLU A N 1
ATOM 717 C CA . GLU A 1 90 ? -3.175 -10.441 18.468 1.00 66.19 90 GLU A CA 1
ATOM 718 C C . GLU A 1 90 ? -4.302 -11.442 18.774 1.00 66.19 90 GLU A C 1
ATOM 720 O O . GLU A 1 90 ? -5.218 -11.132 19.531 1.00 66.19 90 GLU A O 1
ATOM 725 N N . GLY A 1 91 ? -4.249 -12.642 18.189 1.00 58.69 91 GLY A N 1
ATOM 726 C CA . GLY A 1 91 ? -5.215 -13.719 18.424 1.00 58.69 91 GLY A CA 1
ATOM 727 C C . GLY A 1 91 ? -4.792 -14.749 19.477 1.00 58.69 91 GLY A C 1
ATOM 728 O O . GLY A 1 91 ? -5.407 -15.815 19.517 1.00 58.69 91 GLY A O 1
ATOM 729 N N . SER A 1 92 ? -3.737 -14.479 20.258 1.00 48.66 92 SER A N 1
ATOM 730 C CA . SER A 1 92 ? -3.110 -15.436 21.182 1.00 48.66 92 SER A CA 1
ATOM 731 C C . SER A 1 92 ? -3.265 -15.085 22.658 1.00 48.66 92 SER A C 1
ATOM 733 O O . SER A 1 92 ? -3.430 -13.893 22.991 1.00 48.66 92 SER A O 1
#

Nearest PDB structures (foldseek):
  7dgq-assembly1_B4  TM=4.940E-01  e=5.839E+00  Bos taurus
  8d9w-assembly1_A  TM=5.922E-01  e=9.107E+00  Homo sapiens
  6jy3-assembly1_E  TM=4.910E-01  e=8.149E+00  Bos taurus
  8h8s-assembly1_E  TM=4.842E-01  e=8.615E+00  Bos taurus

Radius of gyration: 13.21 Å; Cα contacts (8 Å, |Δi|>4): 83; chains: 1; bounding box: 26×32×41 Å

Solvent-accessible surface area (backbone atoms only — not comparable to full-atom values): 5235 Å² total; per-residue (Å²): 143,82,70,80,57,57,64,56,51,49,52,49,43,52,53,53,45,72,41,88,70,80,47,68,69,57,53,51,55,31,57,60,30,42,73,45,90,49,52,68,51,8,37,44,24,20,27,32,30,19,76,67,65,41,88,59,24,66,62,31,48,60,57,35,49,89,78,64,93,86,48,89,82,32,65,53,60,52,32,52,57,50,32,59,50,51,61,58,60,76,76,106

Sequence (92 aa):
MRDTDLGVRAGAAESLSVSLDRTAAVTEAFLDLLDDDNQLLRLEAACALARRDDPRTDQAYERVGPLGPGFEDDHRVSEHWRYHWRRRTEGS

pLDDT: mean 83.19, std 14.68, range [41.59, 96.94]

Secondary structure (DSSP, 8-state):
---TTHHHHHHHHHHHHH-S---HHHHHHHHHHTTSS-HHHHHHHHHHHHHTT-TTHHHHHHHH----TT-TT-HHHHHHHHHHHHHHHTT-